Protein AF-A0A6A9SUQ7-F1 (afdb_monomer)

Mean predicted aligned error: 6.66 Å

Radius of gyration: 19.28 Å; Cα contacts (8 Å, |Δi|>4): 205; chains: 1; bounding box: 35×49×64 Å

Foldseek 3Di:
DDPPPCPPPDPPPPDCLVVLLVQLVVQLVVCLVVLPLVSNLSSLLSNLLSVLVVCCVVVVDVDSLVSLLVSLVVLLVQLVVLCVVLVQPDPVSQVCCNNGVHDVSNVSNSNSCSSNVSSVVSNVVSVVVCVVPPDD

pLDDT: mean 89.03, std 12.23, range [41.09, 98.31]

Structure (mmCIF, N/CA/C/O backbone):
data_AF-A0A6A9SUQ7-F1
#
_entry.id   AF-A0A6A9SUQ7-F1
#
loop_
_atom_site.group_PDB
_atom_site.id
_atom_site.type_symbol
_atom_site.label_atom_id
_atom_site.label_alt_id
_atom_site.label_comp_id
_atom_site.label_asym_id
_atom_site.label_entity_id
_atom_site.label_seq_id
_atom_site.pdbx_PDB_ins_code
_atom_site.Cartn_x
_atom_site.Cartn_y
_atom_site.Cartn_z
_atom_site.occupancy
_atom_site.B_iso_or_equiv
_atom_site.auth_seq_id
_atom_site.auth_comp_id
_atom_site.auth_asym_id
_atom_site.auth_atom_id
_atom_site.pdbx_PDB_model_num
ATOM 1 N N . MET A 1 1 ? -19.106 36.043 45.528 1.00 41.09 1 MET A N 1
ATOM 2 C CA . MET A 1 1 ? -19.509 34.983 44.587 1.00 41.09 1 MET A CA 1
ATOM 3 C C . MET A 1 1 ? -18.395 34.882 43.563 1.00 41.09 1 MET A C 1
ATOM 5 O O . MET A 1 1 ? -18.339 35.702 42.661 1.00 41.09 1 MET A O 1
ATOM 9 N N . ALA A 1 2 ? -17.404 34.029 43.830 1.00 47.66 2 ALA A N 1
ATOM 10 C CA . ALA A 1 2 ? -16.312 33.785 42.896 1.00 47.66 2 ALA A CA 1
ATOM 11 C C . ALA A 1 2 ? -16.784 32.664 41.975 1.00 47.66 2 ALA A C 1
ATOM 13 O O . ALA A 1 2 ? -16.817 31.504 42.378 1.00 47.66 2 ALA A O 1
ATOM 14 N N . GLU A 1 3 ? -17.249 33.045 40.793 1.00 57.12 3 GLU A N 1
ATOM 15 C CA . GLU A 1 3 ? -17.500 32.115 39.706 1.00 57.12 3 GLU A CA 1
ATOM 16 C C . GLU A 1 3 ? -16.139 31.564 39.289 1.00 57.12 3 GLU A C 1
ATOM 18 O O . GLU A 1 3 ? -15.329 32.256 38.671 1.00 57.12 3 GLU A O 1
ATOM 23 N N . GLN A 1 4 ? -15.830 30.352 39.747 1.00 57.41 4 GLN A N 1
ATOM 24 C CA . GLN A 1 4 ? -14.743 29.585 39.169 1.00 57.41 4 GLN A CA 1
ATOM 25 C C . GLN A 1 4 ? -15.203 29.270 37.753 1.00 57.41 4 GLN A C 1
ATOM 27 O O . GLN A 1 4 ? -16.080 28.434 37.552 1.00 57.41 4 GLN A O 1
ATOM 32 N N . ALA A 1 5 ? -14.672 30.018 36.790 1.00 58.09 5 ALA A N 1
ATOM 33 C CA . ALA A 1 5 ? -14.708 29.606 35.407 1.00 58.09 5 ALA A CA 1
ATOM 34 C C . ALA A 1 5 ? -14.055 28.221 35.361 1.00 58.09 5 ALA A C 1
ATOM 36 O O . ALA A 1 5 ? -12.839 28.104 35.511 1.00 58.09 5 ALA A O 1
ATOM 37 N N . ASP A 1 6 ? -14.878 27.186 35.215 1.00 57.34 6 ASP A N 1
ATOM 38 C CA . ASP A 1 6 ? -14.456 25.881 34.727 1.00 57.34 6 ASP A CA 1
ATOM 39 C C . ASP A 1 6 ? -13.978 26.095 33.285 1.00 57.34 6 ASP A C 1
ATOM 41 O O . ASP A 1 6 ? -14.706 25.929 32.306 1.00 57.34 6 ASP A O 1
ATOM 45 N N . VAL A 1 7 ? -12.767 26.637 33.155 1.00 59.19 7 VAL A N 1
ATOM 46 C CA . VAL A 1 7 ? -12.032 26.681 31.899 1.00 59.19 7 VAL A CA 1
ATOM 47 C C . VAL A 1 7 ? -11.647 25.236 31.656 1.00 59.19 7 VAL A C 1
ATOM 49 O O . VAL A 1 7 ? -10.640 24.779 32.182 1.00 59.19 7 VAL A O 1
ATOM 52 N N . GLY A 1 8 ? -12.523 24.526 30.944 1.00 58.09 8 GLY A N 1
ATOM 53 C CA . GLY A 1 8 ? -12.462 23.086 30.755 1.00 58.09 8 GLY A CA 1
ATOM 54 C C . GLY A 1 8 ? -11.034 22.571 30.612 1.00 58.09 8 GLY A C 1
ATOM 55 O O . GLY A 1 8 ? -10.345 22.879 29.640 1.00 58.09 8 GLY A O 1
ATOM 56 N N . ASP A 1 9 ? -10.636 21.734 31.568 1.00 56.19 9 ASP A N 1
ATOM 57 C CA . ASP A 1 9 ? -9.337 21.057 31.701 1.00 56.19 9 ASP A CA 1
ATOM 58 C C . ASP A 1 9 ? -8.956 20.150 30.510 1.00 56.19 9 ASP A C 1
ATOM 60 O O . ASP A 1 9 ? -8.000 19.375 30.562 1.00 56.19 9 ASP A O 1
ATOM 64 N N . ARG A 1 10 ? -9.684 20.217 29.395 1.00 61.00 10 ARG A N 1
ATOM 65 C CA . ARG A 1 10 ? -9.387 19.467 28.182 1.00 61.00 10 ARG A CA 1
ATOM 66 C C . ARG A 1 10 ? -8.587 20.355 27.241 1.00 61.00 10 ARG A C 1
ATOM 68 O O . ARG A 1 10 ? -9.123 20.922 26.291 1.00 61.00 10 ARG A O 1
ATOM 75 N N . PHE A 1 11 ? -7.279 20.437 27.480 1.00 61.00 11 PHE A N 1
ATOM 76 C CA . PHE A 1 11 ? -6.363 20.760 26.390 1.00 61.00 11 PHE A CA 1
ATOM 77 C C . PHE A 1 11 ? -6.689 19.798 25.239 1.00 61.00 11 PHE A C 1
ATOM 79 O O . PHE A 1 11 ? -6.643 18.586 25.465 1.00 61.00 11 PHE A O 1
ATOM 86 N N . PRO A 1 12 ? -7.076 20.276 24.041 1.00 64.31 12 PRO A N 1
ATOM 87 C CA . PRO A 1 12 ? -7.255 19.388 22.908 1.00 64.31 12 PRO A CA 1
ATOM 88 C C . PRO A 1 12 ? -5.911 18.707 22.661 1.00 64.31 12 PRO A C 1
ATOM 90 O O . PRO A 1 12 ? -4.942 19.339 22.239 1.00 64.31 12 PRO A O 1
ATOM 93 N N . THR A 1 13 ? -5.827 17.424 23.001 1.00 69.62 13 THR A N 1
ATOM 94 C CA . THR A 1 13 ? -4.676 16.601 22.664 1.00 69.62 13 THR A CA 1
ATOM 95 C C . THR A 1 13 ? -4.634 16.535 21.149 1.00 69.62 13 THR A C 1
ATOM 97 O O . THR A 1 13 ? -5.551 16.006 20.522 1.00 69.62 13 THR A O 1
ATOM 100 N N . ALA A 1 14 ? -3.615 17.147 20.552 1.00 81.25 14 ALA A N 1
ATOM 101 C CA . ALA A 1 14 ? -3.425 17.064 19.116 1.00 81.25 14 ALA A CA 1
ATOM 102 C C . ALA A 1 14 ? -3.211 15.593 18.747 1.00 81.25 14 ALA A C 1
ATOM 104 O O . ALA A 1 14 ? -2.323 14.942 19.305 1.00 81.25 14 ALA A O 1
ATOM 105 N N . SER A 1 15 ? -4.026 15.070 17.829 1.00 85.75 15 SER A N 1
ATOM 106 C CA . SER A 1 15 ? -3.848 13.701 17.366 1.00 85.75 15 SER A CA 1
ATOM 107 C C . SER A 1 15 ? -2.500 13.589 16.637 1.00 85.75 15 SER A C 1
ATOM 109 O O . SER A 1 15 ? -2.130 14.486 15.871 1.00 85.75 15 SER A O 1
ATOM 111 N N . PRO A 1 16 ? -1.717 12.524 16.872 1.00 90.81 16 PRO A N 1
ATOM 112 C CA . PRO A 1 16 ? -0.398 12.373 16.258 1.00 90.81 16 PRO A CA 1
ATOM 113 C C . PRO A 1 16 ? -0.483 11.953 14.781 1.00 90.81 16 PRO A C 1
ATOM 115 O O . PRO A 1 16 ? 0.463 12.136 14.016 1.00 90.81 16 PRO A O 1
ATOM 118 N N . TRP A 1 17 ? -1.617 11.398 14.349 1.00 94.56 17 TRP A N 1
ATOM 119 C CA . TRP A 1 17 ? -1.770 10.789 13.029 1.00 94.56 17 TRP A CA 1
ATOM 120 C C . TRP A 1 17 ? -1.620 11.720 11.821 1.00 94.56 17 TRP A C 1
ATOM 122 O O . TRP A 1 17 ? -1.012 11.283 10.842 1.00 94.56 17 TRP A O 1
ATOM 132 N N . PRO A 1 18 ? -2.108 12.979 11.821 1.00 94.50 18 PRO A N 1
ATOM 133 C CA . PRO A 1 18 ? -1.935 13.875 10.677 1.00 94.50 18 PRO A CA 1
ATOM 134 C C . PRO A 1 18 ? -0.461 14.105 10.316 1.00 94.50 18 PRO A C 1
ATOM 136 O O . PRO A 1 18 ? -0.127 14.235 9.137 1.00 94.50 18 PRO A O 1
ATOM 139 N N . LEU A 1 19 ? 0.438 14.081 11.309 1.00 96.19 19 LEU A N 1
ATOM 140 C CA . LEU A 1 19 ? 1.880 14.136 11.072 1.00 96.19 19 LEU A CA 1
ATOM 141 C C . LEU A 1 19 ? 2.362 12.895 10.311 1.00 96.19 19 LEU A C 1
ATOM 143 O O . LEU A 1 19 ? 3.083 13.023 9.325 1.00 96.19 19 LEU A O 1
ATOM 147 N N . PHE A 1 20 ? 1.939 11.700 10.725 1.00 97.25 20 PHE A N 1
ATOM 148 C CA . PHE A 1 20 ? 2.310 10.453 10.055 1.00 97.25 20 PHE A CA 1
ATOM 149 C C . PHE A 1 20 ? 1.715 10.327 8.648 1.00 97.25 20 PHE A C 1
ATOM 151 O O . PHE A 1 20 ? 2.376 9.784 7.767 1.00 97.25 20 PHE A O 1
ATOM 158 N N . VAL A 1 21 ? 0.532 10.894 8.393 1.00 96.88 21 VAL A N 1
ATOM 159 C CA . VAL A 1 21 ? -0.028 11.019 7.036 1.00 96.88 21 VAL A CA 1
ATOM 160 C C . VAL A 1 21 ? 0.898 11.854 6.151 1.00 96.88 21 VAL A C 1
ATOM 162 O O . VAL A 1 21 ? 1.284 11.406 5.070 1.00 96.88 21 VAL A O 1
ATOM 165 N N . ALA A 1 22 ? 1.290 13.044 6.616 1.00 97.44 22 ALA A N 1
ATOM 166 C CA . ALA A 1 22 ? 2.164 13.939 5.860 1.00 97.44 22 ALA A CA 1
ATOM 167 C C . ALA A 1 22 ? 3.552 13.321 5.621 1.00 97.44 22 ALA A C 1
ATOM 169 O O . ALA A 1 22 ? 4.064 13.339 4.498 1.00 97.44 22 ALA A O 1
ATOM 170 N N . VAL A 1 23 ? 4.147 12.729 6.661 1.00 97.88 23 VAL A N 1
ATOM 171 C CA . VAL A 1 23 ? 5.445 12.047 6.569 1.00 97.88 23 VAL A CA 1
ATOM 172 C C . VAL A 1 23 ? 5.349 10.828 5.657 1.00 97.88 23 VAL A C 1
ATOM 174 O O . VAL A 1 23 ? 6.189 10.677 4.779 1.00 97.88 23 VAL A O 1
ATOM 177 N N . GLY A 1 24 ? 4.318 9.993 5.796 1.00 97.19 24 GLY A N 1
ATOM 178 C CA . GLY A 1 24 ? 4.109 8.807 4.964 1.00 97.19 24 GLY A CA 1
ATOM 179 C C . GLY A 1 24 ? 3.991 9.155 3.484 1.00 97.19 24 GLY A C 1
ATOM 180 O O . GLY A 1 24 ? 4.675 8.557 2.653 1.00 97.19 24 GLY A O 1
ATOM 181 N N . PHE A 1 25 ? 3.215 10.189 3.150 1.00 96.38 25 PHE A N 1
ATOM 182 C CA . PHE A 1 25 ? 3.114 10.689 1.778 1.00 96.38 25 PHE A CA 1
ATOM 183 C C . PHE A 1 25 ? 4.465 11.197 1.251 1.00 96.38 25 PHE A C 1
ATOM 185 O O . PHE A 1 25 ? 4.905 10.808 0.170 1.00 96.38 25 PHE A O 1
ATOM 192 N N . THR A 1 26 ? 5.173 12.000 2.049 1.00 97.44 26 THR A N 1
ATOM 193 C CA . THR A 1 26 ? 6.481 12.561 1.669 1.00 97.44 26 THR A CA 1
ATOM 194 C C . THR A 1 26 ? 7.536 11.470 1.466 1.00 97.44 26 THR A C 1
ATOM 196 O O . THR A 1 26 ? 8.275 11.493 0.485 1.00 97.44 26 THR A O 1
ATOM 199 N N . VAL A 1 27 ? 7.595 10.485 2.366 1.00 97.44 27 VAL A N 1
ATOM 200 C CA . VAL A 1 27 ? 8.515 9.340 2.290 1.00 97.44 27 VAL A CA 1
ATOM 201 C C . VAL A 1 27 ? 8.179 8.446 1.098 1.00 97.44 27 VAL A C 1
ATOM 203 O O . VAL A 1 27 ? 9.095 7.978 0.424 1.00 97.44 27 VAL A O 1
ATOM 206 N N . THR A 1 28 ? 6.891 8.259 0.793 1.00 96.31 28 THR A N 1
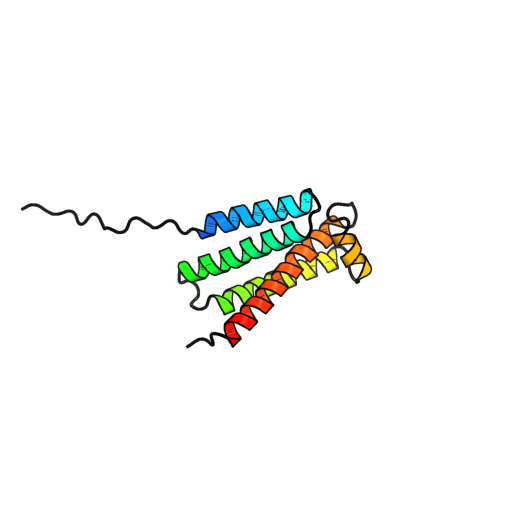ATOM 207 C CA . THR A 1 28 ? 6.450 7.512 -0.395 1.00 96.31 28 THR A CA 1
ATOM 208 C C . THR A 1 28 ? 7.022 8.128 -1.664 1.00 96.31 28 THR A C 1
ATOM 210 O O . THR A 1 28 ? 7.683 7.447 -2.450 1.00 96.31 28 THR A O 1
ATOM 213 N N . GLU A 1 29 ? 6.798 9.431 -1.843 1.00 95.31 29 GLU A N 1
ATOM 214 C CA . GLU A 1 29 ? 7.285 10.160 -3.010 1.00 95.31 29 GLU A CA 1
ATOM 215 C C . GLU A 1 29 ? 8.812 10.156 -3.062 1.00 95.31 29 GLU A C 1
ATOM 217 O O . GLU A 1 29 ? 9.380 9.832 -4.101 1.00 95.31 29 GLU A O 1
ATOM 222 N N . LEU A 1 30 ? 9.503 10.414 -1.948 1.00 94.75 30 LEU A N 1
ATOM 223 C CA . LEU A 1 30 ? 10.969 10.349 -1.898 1.00 94.75 30 LEU A CA 1
ATOM 224 C C . LEU A 1 30 ? 11.506 8.966 -2.286 1.00 94.75 30 LEU A C 1
ATOM 226 O O . LEU A 1 30 ? 12.471 8.883 -3.045 1.00 94.75 30 LEU A O 1
ATOM 230 N N . GLY A 1 31 ? 10.872 7.886 -1.826 1.00 93.12 31 GLY A N 1
ATOM 231 C CA . GLY A 1 31 ? 11.234 6.521 -2.207 1.00 93.12 31 GLY A CA 1
ATOM 232 C C . GLY A 1 31 ? 11.113 6.293 -3.713 1.00 93.12 31 GLY A C 1
ATOM 233 O O . GLY A 1 31 ? 12.019 5.739 -4.331 1.00 93.12 31 GLY A O 1
ATOM 234 N N . LEU A 1 32 ? 10.041 6.788 -4.333 1.00 90.06 32 LEU A N 1
ATOM 235 C CA . LEU A 1 32 ? 9.835 6.692 -5.780 1.00 90.06 32 LEU A CA 1
ATOM 236 C C . LEU A 1 32 ? 10.806 7.579 -6.572 1.00 90.06 32 LEU A C 1
ATOM 238 O O . LEU A 1 32 ? 11.353 7.137 -7.582 1.00 90.06 32 LEU A O 1
ATOM 242 N N . PHE A 1 33 ? 11.047 8.811 -6.118 1.00 89.50 33 PHE A N 1
ATOM 243 C CA . PHE A 1 33 ? 11.934 9.766 -6.787 1.00 89.50 33 PHE A CA 1
ATOM 244 C C . PHE A 1 33 ? 13.397 9.325 -6.754 1.00 89.50 33 PHE A C 1
ATOM 246 O O . PHE A 1 33 ? 14.070 9.396 -7.783 1.00 89.50 33 PHE A O 1
ATOM 253 N N . ILE A 1 34 ? 13.873 8.861 -5.595 1.00 90.56 34 ILE A N 1
ATOM 254 C CA . ILE A 1 34 ? 15.259 8.412 -5.379 1.00 90.56 34 ILE A CA 1
ATOM 255 C C . ILE A 1 34 ? 15.456 6.972 -5.893 1.00 90.56 34 ILE A C 1
ATOM 257 O O . ILE A 1 34 ? 16.585 6.529 -6.081 1.00 90.56 34 ILE A O 1
ATOM 261 N N . GLY A 1 35 ? 14.370 6.247 -6.183 1.00 89.69 35 GLY A N 1
ATOM 262 C CA . GLY A 1 35 ? 14.420 4.890 -6.731 1.00 89.69 35 GLY A CA 1
ATOM 263 C C . GLY A 1 35 ? 14.628 3.803 -5.675 1.00 89.69 35 GLY A C 1
ATOM 264 O O . GLY A 1 35 ? 15.110 2.723 -5.992 1.00 89.69 35 GLY A O 1
ATOM 265 N N . ILE A 1 36 ? 14.256 4.067 -4.421 1.00 93.19 36 ILE A N 1
ATOM 266 C CA . ILE A 1 36 ? 14.319 3.103 -3.320 1.00 93.19 36 ILE A CA 1
ATOM 267 C C . ILE A 1 36 ? 12.915 2.541 -3.089 1.00 93.19 36 ILE A C 1
ATOM 269 O O . ILE A 1 36 ? 12.145 3.035 -2.263 1.00 93.19 36 ILE A O 1
ATOM 273 N N . PHE A 1 37 ? 12.579 1.483 -3.828 1.00 92.19 37 PHE A N 1
ATOM 274 C CA . PH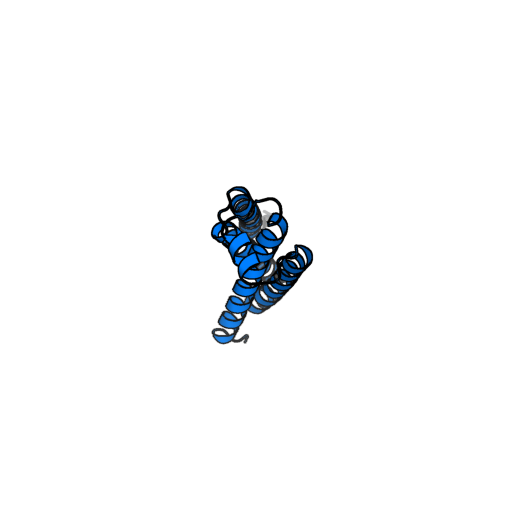E A 1 37 ? 11.244 0.879 -3.808 1.00 92.19 37 PHE A CA 1
ATOM 275 C C . PHE A 1 37 ? 10.734 0.506 -2.395 1.00 92.19 37 PHE A C 1
ATOM 277 O O . PHE A 1 37 ? 9.603 0.870 -2.066 1.00 92.19 37 PHE A O 1
ATOM 284 N N . PRO A 1 38 ? 11.532 -0.119 -1.499 1.00 95.19 38 PRO A N 1
ATOM 285 C CA . PRO A 1 38 ? 11.067 -0.435 -0.144 1.00 95.19 38 PRO A CA 1
ATOM 286 C C . PRO A 1 38 ? 10.675 0.797 0.682 1.00 95.19 38 PRO A C 1
ATOM 288 O O . PRO A 1 38 ? 9.745 0.729 1.483 1.00 95.19 38 PRO A O 1
ATOM 291 N N . VAL A 1 39 ? 11.350 1.933 0.472 1.00 96.81 39 VAL A N 1
ATOM 292 C CA . VAL A 1 39 ? 11.026 3.199 1.152 1.00 96.81 39 VAL A CA 1
ATOM 293 C C . VAL A 1 39 ? 9.676 3.726 0.672 1.00 96.81 39 VAL A C 1
ATOM 295 O O . VAL A 1 39 ? 8.882 4.189 1.488 1.00 96.81 39 VAL A O 1
ATOM 298 N N . ALA A 1 40 ? 9.375 3.579 -0.623 1.00 96.00 40 ALA A N 1
ATOM 299 C CA . ALA A 1 40 ? 8.068 3.935 -1.163 1.00 96.00 40 ALA A CA 1
ATOM 300 C C . ALA A 1 40 ? 6.946 3.116 -0.506 1.00 96.00 40 ALA A C 1
ATOM 302 O O . ALA A 1 40 ? 5.962 3.677 -0.030 1.00 96.00 40 ALA A O 1
ATOM 303 N N . VAL A 1 41 ? 7.127 1.793 -0.415 1.00 97.19 41 VAL A N 1
ATOM 304 C CA . VAL A 1 41 ? 6.169 0.890 0.247 1.00 97.19 41 VAL A CA 1
ATOM 305 C C . VAL A 1 41 ? 5.985 1.269 1.717 1.00 97.19 41 VAL A C 1
ATOM 307 O O . VAL A 1 41 ? 4.852 1.407 2.173 1.00 97.19 41 VAL A O 1
ATOM 310 N N . ALA A 1 42 ? 7.079 1.490 2.453 1.00 97.75 42 ALA A N 1
ATOM 311 C CA . ALA A 1 42 ? 7.029 1.883 3.861 1.00 97.75 42 ALA A CA 1
ATOM 312 C C . ALA A 1 42 ? 6.266 3.201 4.079 1.00 97.75 42 ALA A C 1
ATOM 314 O O . ALA A 1 42 ? 5.492 3.314 5.031 1.00 97.75 42 ALA A O 1
ATOM 315 N N . GLY A 1 43 ? 6.430 4.173 3.178 1.00 97.81 43 GLY A N 1
ATOM 316 C CA . GLY A 1 43 ? 5.669 5.420 3.203 1.00 97.81 43 GLY A CA 1
ATOM 317 C C . GLY A 1 43 ? 4.160 5.199 3.050 1.00 97.81 43 GLY A C 1
ATOM 318 O O . GLY A 1 43 ? 3.383 5.755 3.829 1.00 97.81 43 GLY A O 1
ATOM 319 N N . VAL A 1 44 ? 3.738 4.343 2.110 1.00 98.06 44 VAL A N 1
ATOM 320 C CA . VAL A 1 44 ? 2.312 4.034 1.891 1.00 98.06 44 VAL A CA 1
ATOM 321 C C . VAL A 1 44 ? 1.727 3.268 3.077 1.00 98.06 44 VAL A C 1
ATOM 323 O O . VAL A 1 44 ? 0.590 3.528 3.467 1.00 98.06 44 VAL A O 1
ATOM 326 N N . LEU A 1 45 ? 2.499 2.363 3.686 1.00 98.12 45 LEU A N 1
ATOM 327 C CA . LEU A 1 45 ? 2.094 1.661 4.908 1.00 98.12 45 LEU A CA 1
ATOM 328 C C . LEU A 1 45 ? 1.847 2.638 6.055 1.00 98.12 45 LEU A C 1
ATOM 330 O O . LEU A 1 45 ? 0.796 2.576 6.693 1.00 98.12 45 LEU A O 1
ATOM 334 N N . LEU A 1 46 ? 2.783 3.566 6.283 1.00 97.88 46 LEU A N 1
ATOM 335 C CA . LEU A 1 46 ? 2.646 4.591 7.314 1.00 97.88 46 LEU A CA 1
ATOM 336 C C . LEU A 1 46 ? 1.425 5.475 7.048 1.00 97.88 46 LEU A C 1
ATOM 338 O O . LEU A 1 46 ? 0.627 5.714 7.952 1.00 97.88 46 LEU A O 1
ATOM 342 N N . PHE A 1 47 ? 1.247 5.911 5.801 1.00 97.50 47 PHE A N 1
ATOM 343 C CA . PHE A 1 47 ? 0.086 6.681 5.372 1.00 97.50 47 PHE A CA 1
ATOM 344 C C . PHE A 1 47 ? -1.227 5.932 5.651 1.00 97.50 47 PHE A C 1
ATOM 346 O O . PHE A 1 47 ? -2.108 6.466 6.322 1.00 97.50 47 PHE A O 1
ATOM 353 N N . GLY A 1 48 ? -1.352 4.684 5.194 1.00 95.81 48 GLY A N 1
ATOM 354 C CA . GLY A 1 48 ? -2.596 3.926 5.315 1.00 95.81 48 GLY A CA 1
ATOM 355 C C . GLY A 1 48 ? -2.941 3.511 6.740 1.00 95.81 48 GLY A C 1
ATOM 356 O O . GLY A 1 48 ? -4.099 3.632 7.143 1.00 95.81 48 GLY A O 1
ATOM 357 N N . ALA A 1 49 ? -1.946 3.111 7.534 1.00 95.88 49 ALA A N 1
ATOM 358 C CA . ALA A 1 49 ? -2.141 2.847 8.958 1.00 95.88 49 ALA A CA 1
ATOM 359 C C . ALA A 1 49 ? -2.590 4.114 9.704 1.00 95.88 49 ALA A C 1
ATOM 361 O O . ALA A 1 49 ? -3.469 4.048 10.560 1.00 95.88 49 ALA A O 1
ATOM 362 N N . SER A 1 50 ? -2.053 5.279 9.327 1.00 96.81 50 SER A N 1
ATOM 363 C CA . SER A 1 50 ? -2.430 6.553 9.944 1.00 96.81 50 SER A CA 1
ATOM 364 C C . SER A 1 50 ? -3.859 6.963 9.626 1.00 96.81 50 SER A C 1
ATOM 366 O O . SER A 1 50 ? -4.558 7.441 10.511 1.00 96.81 50 SER A O 1
ATOM 368 N N . VAL A 1 51 ? -4.333 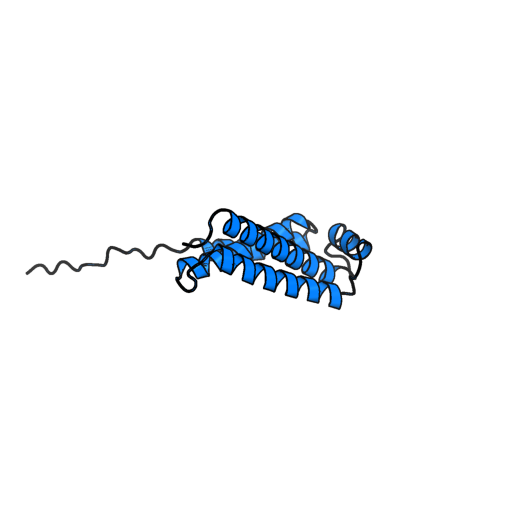6.740 8.397 1.00 95.56 51 VAL A N 1
ATOM 369 C CA . VAL A 1 51 ? -5.740 6.988 8.038 1.00 95.56 51 VAL A CA 1
ATOM 370 C C . VAL A 1 51 ? -6.675 6.100 8.860 1.00 95.56 51 VAL A C 1
ATOM 372 O O . VAL A 1 51 ? -7.656 6.597 9.410 1.00 95.56 51 VAL A O 1
ATOM 375 N N . ALA A 1 52 ? -6.359 4.810 9.005 1.00 94.62 52 ALA A N 1
ATOM 376 C CA . ALA A 1 52 ? -7.141 3.912 9.855 1.00 94.62 52 ALA A CA 1
ATOM 377 C C . ALA A 1 52 ? -7.123 4.352 11.334 1.00 94.62 52 ALA A C 1
ATOM 379 O O . ALA A 1 52 ? -8.165 4.327 11.995 1.00 94.62 52 ALA A O 1
ATOM 380 N N . GLY A 1 53 ? -5.969 4.817 11.826 1.00 93.62 53 GLY A N 1
ATOM 381 C CA . GLY A 1 53 ? -5.809 5.398 13.160 1.00 93.62 53 GLY A CA 1
ATOM 382 C C . GLY A 1 53 ? -6.675 6.640 13.375 1.00 93.62 53 GLY A C 1
ATOM 383 O O . GLY A 1 53 ? -7.420 6.688 14.348 1.00 93.62 53 GLY A O 1
ATOM 384 N N . ILE A 1 54 ? -6.674 7.586 12.425 1.00 94.81 54 ILE A N 1
ATOM 385 C CA . ILE A 1 54 ? -7.518 8.797 12.462 1.00 94.81 54 ILE A CA 1
ATOM 386 C C . ILE A 1 54 ? -8.991 8.427 12.565 1.00 94.81 54 ILE A C 1
ATOM 388 O O . ILE A 1 54 ? -9.702 8.972 13.401 1.00 94.81 54 ILE A O 1
ATOM 392 N N 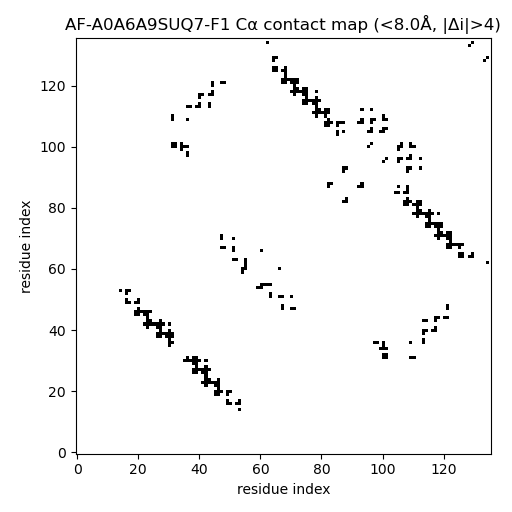. LEU A 1 55 ? -9.457 7.517 11.706 1.00 94.56 55 LEU A N 1
ATOM 393 C CA . LEU A 1 55 ? -10.866 7.130 11.681 1.00 94.56 55 LEU A CA 1
ATOM 394 C C . LEU A 1 55 ? -11.295 6.471 12.993 1.00 94.56 55 LEU A C 1
ATOM 396 O O . LEU A 1 55 ? -12.420 6.687 13.441 1.00 94.56 55 LEU A O 1
ATOM 400 N N . THR A 1 56 ? -10.404 5.683 13.595 1.00 92.94 56 THR A N 1
ATOM 401 C CA . THR A 1 56 ? -10.671 4.992 14.861 1.00 92.94 56 THR A CA 1
ATOM 402 C C . THR A 1 56 ? -10.644 5.966 16.041 1.00 92.94 56 THR A C 1
ATOM 404 O O . THR A 1 56 ? -11.540 5.931 16.874 1.00 92.94 56 THR A O 1
ATOM 407 N N . GLU A 1 57 ? -9.664 6.875 16.099 1.00 92.38 57 GLU A N 1
ATOM 408 C CA . GLU A 1 57 ? -9.562 7.893 17.158 1.00 92.38 57 GLU A CA 1
ATOM 409 C C . GLU A 1 57 ? -10.707 8.911 17.098 1.00 92.38 57 GLU A C 1
ATOM 411 O O . GLU A 1 57 ? -11.196 9.354 18.130 1.00 92.38 57 GLU A O 1
ATOM 416 N N . ALA A 1 58 ? -11.171 9.252 15.894 1.00 91.88 58 ALA A N 1
ATOM 417 C CA . ALA A 1 58 ? -12.315 10.138 15.694 1.00 91.88 58 ALA A CA 1
ATOM 418 C C . ALA A 1 58 ? -13.676 9.449 15.913 1.00 91.88 58 ALA A C 1
ATOM 420 O O . ALA A 1 58 ? -14.707 10.059 15.638 1.00 91.88 58 ALA A O 1
ATOM 421 N N . GLU A 1 59 ? -13.689 8.184 16.349 1.00 91.69 59 GLU A N 1
ATOM 422 C CA . GLU A 1 59 ? -14.894 7.376 16.585 1.00 91.69 59 GLU A CA 1
ATOM 423 C C . GLU A 1 59 ? -15.809 7.224 15.349 1.00 91.69 59 GLU A C 1
ATOM 425 O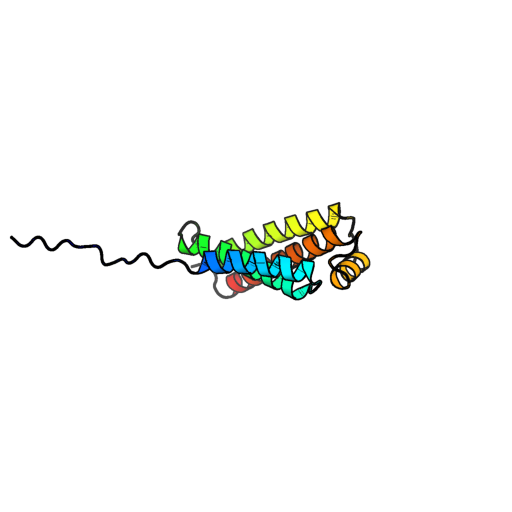 O . GLU A 1 59 ? -16.976 6.847 15.461 1.00 91.69 59 GLU A O 1
ATOM 430 N N . TYR A 1 60 ? -15.284 7.449 14.135 1.00 91.56 60 TYR A N 1
ATOM 431 C CA . TYR A 1 60 ? -16.023 7.193 12.891 1.00 91.56 60 TYR A CA 1
ATOM 432 C C . TYR A 1 60 ? -16.181 5.697 12.609 1.00 91.56 60 TYR A C 1
ATOM 434 O O . TYR A 1 60 ? -17.109 5.283 11.913 1.00 91.56 60 TYR A O 1
ATOM 442 N N . VAL A 1 61 ? -15.260 4.882 13.124 1.00 93.56 61 VAL A N 1
ATOM 443 C CA . VAL A 1 61 ? -15.260 3.423 12.994 1.00 93.56 61 VAL A CA 1
ATOM 444 C C . VAL A 1 61 ? -14.952 2.784 14.343 1.00 93.56 61 VAL A C 1
ATOM 446 O O . VAL A 1 61 ? -14.092 3.250 15.079 1.00 93.56 61 VAL A O 1
ATOM 449 N N . GLY A 1 62 ? -15.630 1.678 14.655 1.00 88.94 62 GLY A N 1
ATOM 450 C CA . GLY A 1 62 ? -15.433 0.970 15.926 1.00 88.94 62 GLY A CA 1
ATOM 451 C C . GLY A 1 62 ? -14.310 -0.072 15.922 1.00 88.94 62 GLY A C 1
ATOM 452 O O . GLY A 1 62 ? -14.028 -0.647 16.964 1.00 88.94 62 GLY A O 1
ATOM 453 N N . HIS A 1 63 ? -13.710 -0.377 14.765 1.00 89.25 63 HIS A N 1
ATOM 454 C CA . HIS A 1 63 ? -12.744 -1.473 14.621 1.00 89.25 63 HIS A CA 1
ATOM 455 C C . HIS A 1 63 ? -11.558 -1.072 13.737 1.00 89.25 63 HIS A C 1
ATOM 457 O O . HIS A 1 63 ? -11.696 -0.945 12.514 1.00 89.25 63 HIS A O 1
ATOM 463 N N . LEU A 1 64 ? -10.380 -0.935 14.357 1.0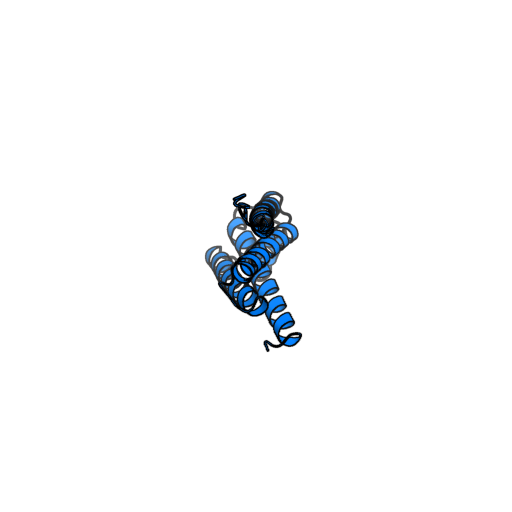0 92.31 64 LEU A N 1
ATOM 464 C CA . LEU A 1 64 ? -9.130 -0.562 13.688 1.00 92.31 64 LEU A CA 1
ATOM 465 C C . LEU A 1 64 ? -8.731 -1.582 12.616 1.00 92.31 64 LEU A C 1
ATOM 467 O O . LEU A 1 64 ? -8.531 -1.211 11.460 1.00 92.31 64 LEU A O 1
ATOM 471 N N . TRP A 1 65 ? -8.662 -2.866 12.989 1.00 93.38 65 TRP A N 1
ATOM 472 C CA . TRP A 1 65 ? -8.210 -3.949 12.110 1.00 93.38 65 TRP A CA 1
ATOM 473 C C . TRP A 1 65 ? -9.056 -4.028 10.837 1.00 93.38 65 TRP A C 1
ATOM 475 O O . TRP A 1 65 ? -8.523 -3.958 9.732 1.00 93.38 65 TRP A O 1
ATOM 485 N N . LYS A 1 66 ? -10.385 -4.031 10.976 1.00 93.06 66 LYS A N 1
ATOM 486 C CA . LYS A 1 66 ? -11.309 -4.062 9.837 1.00 93.06 66 LYS A CA 1
ATOM 487 C C . LYS A 1 66 ? -11.166 -2.836 8.931 1.00 93.06 66 LYS A C 1
ATOM 489 O O . LYS A 1 66 ? -11.150 -2.973 7.709 1.00 93.06 66 LYS A O 1
ATOM 494 N N . THR A 1 67 ? -11.026 -1.645 9.513 1.00 93.69 67 THR A N 1
ATOM 495 C CA . THR A 1 67 ? -10.843 -0.399 8.749 1.00 93.69 67 THR A CA 1
ATOM 496 C C . THR A 1 67 ? -9.533 -0.414 7.971 1.00 93.69 67 THR A C 1
ATOM 498 O O . THR A 1 67 ? -9.517 -0.103 6.780 1.00 93.69 67 THR A O 1
ATOM 501 N N . MET A 1 68 ? -8.445 -0.843 8.612 1.00 94.75 68 MET A N 1
ATOM 502 C CA . MET A 1 68 ? -7.143 -1.005 7.971 1.00 94.75 68 MET A CA 1
ATOM 503 C C . MET A 1 68 ? -7.198 -2.037 6.838 1.00 94.75 68 MET A C 1
ATOM 505 O O . MET A 1 68 ? -6.617 -1.809 5.779 1.00 94.75 68 MET A O 1
ATOM 509 N N . GLY A 1 69 ? -7.949 -3.128 7.019 1.00 96.25 69 GLY A N 1
ATOM 510 C CA . GLY A 1 69 ? -8.157 -4.151 5.995 1.00 96.25 69 GLY A CA 1
ATOM 511 C C . GLY A 1 69 ? -8.910 -3.632 4.773 1.00 96.25 69 GLY A C 1
ATOM 512 O O . GLY A 1 69 ? -8.460 -3.829 3.644 1.00 96.25 69 GLY A O 1
ATOM 513 N N . VAL A 1 70 ? -10.014 -2.907 4.981 1.00 96.00 70 VAL A N 1
ATOM 514 C CA . VAL A 1 70 ? -10.783 -2.275 3.893 1.00 96.00 70 VAL A CA 1
ATOM 515 C C . VAL A 1 70 ? -9.935 -1.239 3.160 1.00 96.00 70 VAL A C 1
ATOM 517 O O . VAL A 1 70 ? -9.888 -1.244 1.931 1.00 96.00 70 VAL A O 1
ATOM 520 N N . PHE A 1 71 ? -9.225 -0.380 3.892 1.00 96.44 71 PHE A N 1
ATOM 521 C CA . PHE A 1 71 ? -8.350 0.623 3.288 1.00 96.44 71 PHE A CA 1
ATOM 522 C C . PHE A 1 71 ? -7.211 -0.026 2.489 1.00 96.44 71 PHE A C 1
ATOM 524 O O . PHE A 1 71 ? -6.949 0.363 1.351 1.00 96.44 71 PHE A O 1
ATOM 531 N N . GLY A 1 72 ? -6.591 -1.073 3.040 1.00 97.19 72 GLY A N 1
ATOM 532 C CA . GLY A 1 72 ? -5.584 -1.881 2.357 1.00 97.19 72 GLY A CA 1
ATOM 533 C C . GLY A 1 72 ? -6.114 -2.517 1.072 1.00 97.19 72 GLY A C 1
ATOM 534 O O . GLY A 1 72 ? -5.462 -2.430 0.034 1.00 97.19 72 GLY A O 1
ATOM 535 N N . ALA A 1 73 ? -7.328 -3.070 1.093 1.00 98.00 73 ALA A N 1
ATOM 536 C CA . ALA A 1 73 ? -7.972 -3.633 -0.094 1.00 98.00 73 ALA A CA 1
ATOM 537 C C . ALA A 1 73 ? -8.236 -2.573 -1.179 1.00 98.00 73 ALA A C 1
ATOM 539 O O . ALA A 1 73 ? -8.001 -2.830 -2.360 1.00 98.00 73 ALA A O 1
ATOM 540 N N . VAL A 1 74 ? -8.667 -1.368 -0.791 1.00 98.06 74 VAL A N 1
ATOM 541 C CA . VAL A 1 74 ? -8.847 -0.240 -1.720 1.00 98.06 74 VAL A CA 1
ATOM 542 C C . VAL A 1 74 ? -7.514 0.160 -2.353 1.00 98.06 74 VAL A C 1
ATOM 544 O O . VAL A 1 74 ? -7.434 0.289 -3.574 1.00 98.06 74 VAL A O 1
ATOM 547 N N . LEU A 1 75 ? -6.448 0.297 -1.559 1.00 97.81 75 LEU A N 1
ATOM 548 C CA . LEU A 1 75 ? -5.111 0.590 -2.084 1.00 97.81 75 LEU A CA 1
ATOM 549 C C . LEU A 1 75 ? -4.593 -0.525 -2.997 1.00 97.81 75 LEU A C 1
ATOM 551 O O . LEU A 1 75 ? -4.044 -0.233 -4.056 1.00 97.81 75 LEU A O 1
ATOM 555 N N . ALA A 1 76 ? -4.811 -1.792 -2.638 1.00 98.06 76 ALA A N 1
ATOM 556 C CA . ALA A 1 76 ? -4.445 -2.936 -3.467 1.00 98.06 76 ALA A CA 1
ATOM 557 C C . ALA A 1 76 ? -5.144 -2.883 -4.833 1.00 98.06 76 ALA A C 1
ATOM 559 O O . ALA A 1 76 ? -4.496 -3.059 -5.865 1.00 98.06 76 ALA A O 1
ATOM 560 N N . ALA A 1 77 ? -6.443 -2.571 -4.852 1.00 98.19 77 ALA A N 1
ATOM 561 C CA . ALA A 1 77 ? -7.216 -2.426 -6.082 1.00 98.19 77 ALA A CA 1
ATOM 562 C C . ALA A 1 77 ? -6.733 -1.246 -6.940 1.00 98.19 77 ALA A C 1
ATOM 564 O O . ALA A 1 77 ? -6.571 -1.396 -8.151 1.00 98.19 77 ALA A O 1
ATOM 565 N N . ILE A 1 78 ? -6.453 -0.091 -6.326 1.00 97.88 78 ILE A N 1
ATOM 566 C CA . ILE A 1 78 ? -5.909 1.085 -7.024 1.00 97.88 78 ILE A CA 1
ATOM 567 C C . ILE A 1 78 ? -4.526 0.772 -7.602 1.00 97.88 78 ILE A C 1
ATOM 569 O O . ILE A 1 78 ? -4.276 1.031 -8.779 1.00 97.88 78 ILE A O 1
ATOM 573 N N . GLY A 1 79 ? -3.642 0.173 -6.805 1.00 96.62 79 GLY A N 1
ATOM 574 C CA . GLY A 1 79 ? -2.305 -0.220 -7.235 1.00 96.62 79 GLY A CA 1
ATOM 575 C C . GLY A 1 79 ? -2.341 -1.214 -8.393 1.00 96.62 79 GLY A C 1
ATOM 576 O O . GLY A 1 79 ? -1.663 -1.015 -9.400 1.00 96.62 79 GLY A O 1
ATOM 577 N N . LEU A 1 80 ? -3.207 -2.229 -8.307 1.00 95.94 80 LEU A N 1
ATOM 578 C CA . LEU A 1 80 ? -3.434 -3.186 -9.389 1.00 95.94 80 LEU A CA 1
ATOM 579 C C . LEU A 1 80 ? -3.936 -2.495 -10.660 1.00 95.94 80 LEU A C 1
ATOM 581 O O . LEU A 1 80 ? -3.408 -2.752 -11.740 1.00 95.94 80 LEU A O 1
ATOM 585 N N . ALA A 1 81 ? -4.913 -1.594 -10.543 1.00 96.69 81 ALA A N 1
ATOM 586 C CA . ALA A 1 81 ? -5.412 -0.834 -11.683 1.00 96.69 81 ALA A CA 1
ATOM 587 C C . ALA A 1 81 ? -4.283 -0.036 -12.351 1.00 96.69 81 ALA A C 1
ATOM 589 O O . ALA A 1 81 ? -4.123 -0.099 -13.567 1.00 96.69 81 ALA A O 1
ATOM 590 N N . MET A 1 82 ? -3.445 0.652 -11.572 1.00 95.12 82 MET A N 1
ATOM 591 C CA . MET A 1 82 ? -2.291 1.391 -12.095 1.00 95.12 82 MET A CA 1
ATOM 592 C C . MET A 1 82 ? -1.286 0.482 -12.814 1.00 95.12 82 MET A C 1
ATOM 594 O O . MET A 1 82 ? -0.786 0.857 -13.873 1.00 95.12 82 MET A O 1
ATOM 598 N N . VAL A 1 83 ? -1.009 -0.710 -12.278 1.00 94.38 83 VAL A N 1
ATOM 599 C CA . VAL A 1 83 ? -0.124 -1.701 -12.917 1.00 94.38 83 VAL A CA 1
ATOM 600 C C . VAL A 1 83 ? -0.697 -2.164 -14.258 1.00 94.38 83 VAL A C 1
ATOM 602 O O . VAL A 1 83 ? 0.022 -2.179 -15.258 1.00 94.38 83 VAL A O 1
ATOM 605 N N . VAL A 1 84 ? -1.996 -2.475 -14.299 1.00 93.44 84 VAL A N 1
ATOM 606 C CA . VAL A 1 84 ? -2.697 -2.899 -15.521 1.00 93.44 84 VAL A CA 1
ATOM 607 C C . VAL A 1 84 ? -2.688 -1.788 -16.573 1.00 93.44 84 VAL A C 1
ATOM 609 O O . VAL A 1 84 ? -2.291 -2.029 -17.711 1.00 93.44 84 VAL A O 1
ATOM 612 N N . TYR A 1 85 ? -3.053 -0.558 -16.202 1.00 93.12 85 TYR A N 1
ATOM 613 C CA . TYR A 1 85 ? -3.054 0.582 -17.127 1.00 93.12 85 TYR A CA 1
ATOM 614 C C . TYR A 1 85 ? -1.648 1.021 -17.549 1.00 93.12 85 TYR A C 1
ATOM 616 O O . TYR A 1 85 ? -1.478 1.568 -18.635 1.00 93.12 85 TYR A O 1
ATOM 624 N N . GLY A 1 86 ? -0.634 0.763 -16.723 1.00 88.06 86 GLY A N 1
ATOM 625 C CA . GLY A 1 86 ? 0.771 0.973 -17.065 1.00 88.06 86 GLY A CA 1
ATOM 626 C C . GLY A 1 86 ? 1.351 -0.073 -18.018 1.00 88.06 86 GLY A C 1
ATOM 627 O O . GLY A 1 86 ? 2.514 0.050 -18.383 1.00 88.06 86 GLY A O 1
ATOM 628 N N . GLY A 1 87 ? 0.580 -1.098 -18.407 1.00 86.56 87 GLY A N 1
ATOM 629 C CA . GLY A 1 87 ? 1.043 -2.197 -19.261 1.00 86.56 87 GLY A CA 1
ATOM 630 C C . GLY A 1 87 ? 1.975 -3.188 -18.554 1.00 86.56 87 GLY A C 1
ATOM 631 O O . GLY A 1 87 ? 2.566 -4.046 -19.204 1.00 86.56 87 GLY A O 1
ATOM 632 N N . GLY A 1 88 ? 2.111 -3.089 -17.228 1.00 77.12 88 GLY A N 1
ATOM 633 C CA . GLY A 1 88 ? 3.050 -3.864 -16.418 1.00 77.12 88 GLY A CA 1
ATOM 634 C C . GLY A 1 88 ? 2.502 -5.212 -15.960 1.00 77.12 88 GLY A C 1
ATOM 635 O O . GLY A 1 88 ? 2.528 -5.511 -14.771 1.00 77.12 88 GLY A O 1
ATOM 636 N N . VAL A 1 89 ? 1.964 -6.020 -16.872 1.00 80.25 89 VAL A N 1
ATOM 637 C CA . VAL A 1 89 ? 1.346 -7.311 -16.528 1.00 80.25 89 VAL A CA 1
ATOM 638 C C . VAL A 1 89 ? 2.366 -8.440 -16.689 1.00 80.25 89 VAL A C 1
ATOM 640 O O . VAL A 1 89 ? 2.645 -8.880 -17.800 1.00 80.25 89 VAL A O 1
ATOM 643 N N . GLY A 1 90 ? 2.947 -8.898 -15.576 1.00 86.62 90 GLY A N 1
ATOM 644 C CA . GLY A 1 90 ? 3.899 -10.015 -15.549 1.00 86.62 90 GLY A CA 1
ATOM 645 C C . GLY A 1 90 ? 5.007 -9.852 -14.506 1.00 86.62 90 GLY A C 1
ATOM 646 O O . GLY A 1 90 ? 5.266 -8.753 -14.019 1.00 86.62 90 GLY A O 1
ATOM 647 N N . VAL A 1 91 ? 5.679 -10.958 -14.171 1.00 87.31 91 VAL A N 1
ATOM 648 C CA . VAL A 1 91 ? 6.769 -10.970 -13.175 1.00 87.31 91 VAL A CA 1
ATOM 649 C C . VAL A 1 91 ? 7.962 -10.132 -13.645 1.00 87.31 91 VAL A C 1
ATOM 651 O O . VAL A 1 91 ? 8.528 -9.385 -12.859 1.00 87.31 91 VAL A O 1
ATOM 654 N N . GLU A 1 92 ? 8.309 -10.188 -14.931 1.00 87.94 92 GLU A N 1
ATOM 655 C CA . GLU A 1 92 ? 9.420 -9.408 -15.496 1.00 87.94 92 GLU A CA 1
ATOM 656 C C . GLU A 1 92 ? 9.168 -7.898 -15.411 1.00 87.94 92 GLU A C 1
ATOM 658 O O . GLU A 1 92 ? 10.046 -7.141 -15.001 1.00 87.94 92 GLU A O 1
ATOM 663 N N . ALA A 1 93 ? 7.945 -7.462 -15.730 1.00 86.00 93 ALA A N 1
ATOM 664 C CA . ALA A 1 93 ? 7.549 -6.062 -15.611 1.00 86.00 93 ALA A CA 1
ATOM 665 C C . ALA A 1 93 ? 7.581 -5.587 -14.149 1.00 86.00 93 ALA A C 1
ATOM 667 O O . ALA A 1 93 ? 8.030 -4.476 -13.870 1.00 86.00 93 ALA A O 1
ATOM 668 N N . ALA A 1 94 ? 7.153 -6.443 -13.214 1.00 87.56 94 ALA A N 1
ATOM 669 C CA . ALA A 1 94 ? 7.239 -6.172 -11.784 1.00 87.56 94 ALA A CA 1
ATOM 670 C C . ALA A 1 94 ? 8.695 -6.010 -11.320 1.00 87.56 94 ALA A C 1
ATOM 672 O O . ALA A 1 94 ? 9.018 -5.014 -10.675 1.00 87.56 94 ALA A O 1
ATOM 673 N N . LEU A 1 95 ? 9.583 -6.937 -11.688 1.00 90.00 95 LEU A N 1
ATOM 674 C CA . LEU A 1 95 ? 11.004 -6.867 -11.336 1.00 90.00 95 LEU A CA 1
ATOM 675 C C . LEU A 1 95 ? 11.673 -5.624 -11.933 1.00 90.00 95 LEU A C 1
ATOM 677 O O . LEU A 1 95 ? 12.335 -4.884 -11.213 1.00 90.00 95 LEU A O 1
ATOM 681 N N . GLY A 1 96 ? 11.415 -5.317 -13.207 1.00 88.75 96 GLY A N 1
ATOM 682 C CA . GLY A 1 96 ? 11.941 -4.109 -13.848 1.00 88.75 96 GLY A CA 1
ATOM 683 C C . GLY A 1 96 ? 11.441 -2.809 -13.204 1.00 88.75 96 GLY A C 1
ATOM 684 O O . GLY A 1 96 ? 12.175 -1.821 -13.137 1.00 88.75 96 GLY A O 1
ATOM 685 N N . ALA A 1 97 ? 10.208 -2.796 -12.694 1.00 88.50 97 ALA A N 1
ATOM 686 C CA . ALA A 1 97 ? 9.658 -1.655 -11.967 1.00 88.50 97 ALA A CA 1
ATOM 687 C C . ALA A 1 97 ? 10.241 -1.496 -10.551 1.00 88.50 97 ALA A C 1
ATOM 689 O O . ALA A 1 97 ? 10.252 -0.379 -10.033 1.00 88.50 97 ALA A O 1
ATOM 690 N N . ILE A 1 98 ? 10.729 -2.578 -9.938 1.00 89.69 98 ILE A N 1
ATOM 691 C CA . ILE A 1 98 ? 11.403 -2.561 -8.631 1.00 89.69 98 ILE A CA 1
ATOM 692 C C . ILE A 1 98 ? 12.875 -2.157 -8.782 1.00 89.69 98 ILE A C 1
ATOM 694 O O . ILE A 1 98 ? 13.343 -1.315 -8.019 1.00 89.69 98 ILE A O 1
ATOM 698 N N . ASP A 1 99 ? 13.580 -2.702 -9.776 1.00 90.38 99 ASP A N 1
ATOM 699 C CA . ASP A 1 99 ? 14.998 -2.398 -10.027 1.00 90.38 99 ASP A CA 1
ATOM 700 C C . ASP A 1 99 ? 15.204 -0.970 -10.545 1.00 90.38 99 ASP A C 1
ATOM 702 O O . ASP A 1 99 ? 16.214 -0.331 -10.251 1.00 90.38 99 ASP A O 1
ATOM 706 N N . ALA A 1 100 ? 14.241 -0.443 -11.310 1.00 86.06 100 ALA A N 1
ATOM 707 C CA . ALA A 1 100 ? 14.336 0.880 -11.921 1.00 86.06 100 ALA A CA 1
ATOM 708 C C . ALA A 1 100 ? 13.033 1.703 -11.766 1.00 86.06 100 ALA A C 1
ATOM 710 O O . ALA A 1 100 ? 12.352 1.985 -12.763 1.00 86.06 100 ALA A O 1
ATOM 711 N N . PRO A 1 101 ? 12.683 2.168 -10.543 1.00 79.25 101 PRO A N 1
ATOM 712 C CA . PRO A 1 101 ? 11.345 2.692 -10.226 1.00 79.25 101 PRO A CA 1
ATOM 713 C C . PRO A 1 101 ? 10.959 4.038 -10.863 1.00 79.25 101 PRO A C 1
ATOM 715 O O . PRO A 1 101 ? 9.819 4.477 -10.709 1.00 79.25 101 PRO A O 1
ATOM 718 N N . ASN A 1 102 ? 11.851 4.707 -11.600 1.00 83.56 102 ASN A N 1
ATOM 719 C CA . ASN A 1 102 ? 11.609 6.049 -12.155 1.00 83.56 102 ASN A CA 1
ATOM 720 C C . ASN A 1 102 ? 12.019 6.208 -13.638 1.00 83.56 102 ASN A C 1
ATOM 722 O O . ASN A 1 102 ? 12.110 7.318 -14.175 1.00 83.56 102 ASN A O 1
ATOM 726 N N . VAL A 1 103 ? 12.247 5.096 -14.338 1.00 85.88 103 VAL A N 1
ATOM 727 C CA . VAL A 1 103 ? 12.606 5.110 -15.765 1.00 85.88 103 VAL A CA 1
ATOM 728 C C . VAL A 1 103 ? 11.354 5.254 -16.632 1.00 85.88 103 VAL A C 1
ATOM 730 O O . VAL A 1 103 ? 10.276 4.764 -16.287 1.00 85.88 103 VAL A O 1
ATOM 733 N N . VAL A 1 104 ? 11.482 5.965 -17.757 1.00 81.00 104 VAL A N 1
ATOM 734 C CA . VAL A 1 104 ? 10.407 6.113 -18.751 1.00 81.00 104 VAL A CA 1
ATOM 735 C C . VAL A 1 104 ? 9.929 4.717 -19.174 1.00 81.00 104 VAL A C 1
ATOM 737 O O . VAL A 1 104 ? 10.740 3.886 -19.562 1.00 81.00 104 VAL A O 1
ATOM 740 N N . GLY A 1 105 ? 8.626 4.455 -19.041 1.00 81.94 105 GLY A N 1
ATOM 741 C CA . GLY A 1 105 ? 8.019 3.124 -19.205 1.00 81.94 105 GLY A CA 1
ATOM 742 C C . GLY A 1 105 ? 7.571 2.490 -17.883 1.00 81.94 105 GLY A C 1
ATOM 743 O O . GLY A 1 105 ? 6.444 2.019 -17.793 1.00 81.94 105 GLY A O 1
ATOM 744 N N . ASN A 1 106 ? 8.370 2.599 -16.815 1.00 86.31 106 ASN A N 1
ATOM 745 C CA . ASN A 1 106 ? 8.089 1.928 -15.534 1.00 86.31 106 ASN A CA 1
ATOM 746 C C . ASN A 1 106 ? 7.425 2.830 -14.488 1.00 86.31 106 ASN A C 1
ATOM 748 O O . ASN A 1 106 ? 6.893 2.330 -13.505 1.00 86.31 106 ASN A O 1
ATOM 752 N N . ARG A 1 107 ? 7.409 4.155 -14.686 1.00 88.88 107 ARG A N 1
ATOM 753 C CA . ARG A 1 107 ? 6.948 5.137 -13.679 1.00 88.88 107 ARG A CA 1
ATOM 754 C C . ARG A 1 107 ? 5.532 4.927 -13.143 1.00 88.88 107 ARG A C 1
ATOM 756 O O . ARG A 1 107 ? 5.250 5.331 -12.019 1.00 88.88 107 ARG A O 1
ATOM 763 N N . LEU A 1 108 ? 4.603 4.440 -13.964 1.00 92.00 108 LEU A N 1
ATOM 764 C CA . LEU A 1 108 ? 3.235 4.183 -13.503 1.00 92.00 108 LEU A CA 1
ATOM 765 C C . LEU A 1 108 ? 3.149 2.823 -12.804 1.00 92.00 108 LEU A C 1
ATOM 767 O O . LEU A 1 108 ? 2.526 2.715 -11.751 1.00 92.00 108 LEU A O 1
ATOM 771 N N . VAL A 1 109 ? 3.838 1.822 -13.358 1.00 93.12 109 VAL A N 1
ATOM 772 C CA . VAL A 1 109 ? 3.897 0.459 -12.823 1.00 93.12 109 VAL A CA 1
ATOM 773 C C . VAL A 1 109 ? 4.574 0.437 -11.455 1.0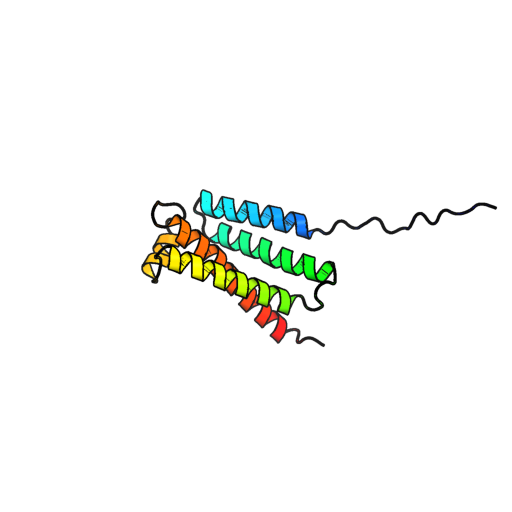0 93.12 109 VAL A C 1
ATOM 775 O O . VAL A 1 109 ? 4.029 -0.159 -10.539 1.00 93.12 109 VAL A O 1
ATOM 778 N N . SER A 1 110 ? 5.692 1.140 -11.263 1.00 93.56 110 SER A N 1
ATOM 779 C CA . SER A 1 110 ? 6.411 1.207 -9.982 1.00 93.56 110 SER A CA 1
ATOM 780 C C . SER A 1 110 ? 5.568 1.824 -8.867 1.00 93.56 110 SER A C 1
ATOM 782 O O . SER A 1 110 ? 5.514 1.288 -7.762 1.00 93.56 110 SER A O 1
ATOM 784 N N . ARG A 1 111 ? 4.843 2.908 -9.168 1.00 94.38 111 ARG A N 1
ATOM 785 C CA . ARG A 1 111 ? 3.886 3.536 -8.244 1.00 94.38 111 ARG A CA 1
ATOM 786 C C . ARG A 1 111 ? 2.732 2.603 -7.918 1.00 94.38 111 ARG A C 1
ATOM 788 O O . ARG A 1 111 ? 2.416 2.412 -6.748 1.00 94.38 111 ARG A O 1
ATOM 795 N N . GLY A 1 112 ? 2.138 1.999 -8.946 1.00 94.88 112 GLY A N 1
ATOM 796 C CA . GLY A 1 112 ? 1.063 1.028 -8.780 1.00 94.88 112 GLY A CA 1
ATOM 797 C C . GLY A 1 112 ? 1.493 -0.168 -7.934 1.00 94.88 112 GLY A C 1
ATOM 798 O O . GLY A 1 112 ? 0.752 -0.592 -7.055 1.00 94.88 112 GLY A O 1
ATOM 799 N N . LEU A 1 113 ? 2.716 -0.662 -8.131 1.00 95.19 113 LEU A N 1
ATOM 800 C CA . LEU A 1 113 ? 3.272 -1.792 -7.391 1.00 95.19 113 LEU A CA 1
ATOM 801 C C . LEU A 1 113 ? 3.584 -1.413 -5.942 1.00 95.19 113 LEU A C 1
ATOM 803 O O . LEU A 1 113 ? 3.261 -2.184 -5.047 1.00 95.19 113 LEU A O 1
ATOM 807 N N . ALA A 1 114 ? 4.124 -0.218 -5.685 1.00 96.38 114 ALA A N 1
ATOM 808 C CA . ALA A 1 114 ? 4.356 0.264 -4.322 1.00 96.38 114 ALA A CA 1
ATOM 809 C C . ALA A 1 114 ? 3.039 0.406 -3.542 1.00 96.38 114 ALA A C 1
ATOM 811 O O . ALA A 1 114 ? 2.911 -0.118 -2.434 1.00 96.38 114 ALA A O 1
ATOM 812 N N . VAL A 1 115 ? 2.039 1.056 -4.150 1.00 97.62 115 VAL A N 1
ATOM 813 C CA . VAL A 1 115 ? 0.702 1.241 -3.562 1.00 97.62 115 VAL A CA 1
ATOM 814 C C . VAL A 1 115 ? -0.007 -0.101 -3.379 1.00 97.62 115 VAL A C 1
ATOM 816 O O . VAL A 1 115 ? -0.569 -0.369 -2.318 1.00 97.62 115 VAL A O 1
ATOM 819 N N . GLY A 1 116 ? 0.059 -0.968 -4.388 1.00 97.25 116 GLY A N 1
ATOM 820 C CA . GLY A 1 116 ? -0.577 -2.279 -4.381 1.00 97.25 116 GLY A CA 1
ATOM 821 C C . GLY A 1 116 ? 0.029 -3.222 -3.345 1.00 97.25 116 GLY A C 1
ATOM 822 O O . GLY A 1 116 ? -0.702 -3.827 -2.564 1.00 97.25 116 GLY A O 1
ATOM 823 N N . ALA A 1 117 ? 1.362 -3.303 -3.289 1.00 97.12 117 ALA A N 1
ATOM 824 C CA . ALA A 1 117 ? 2.082 -4.114 -2.311 1.00 97.12 117 ALA A CA 1
ATOM 825 C C . ALA A 1 117 ? 1.788 -3.653 -0.880 1.00 97.12 117 ALA A C 1
ATOM 827 O O . ALA A 1 117 ? 1.463 -4.481 -0.032 1.00 97.12 117 ALA A O 1
ATOM 828 N N . ALA A 1 118 ? 1.826 -2.343 -0.618 1.00 98.06 118 ALA A N 1
ATOM 829 C CA . ALA A 1 118 ? 1.453 -1.797 0.683 1.00 98.06 118 ALA A CA 1
ATOM 830 C C . ALA A 1 118 ? -0.009 -2.115 1.040 1.00 98.06 118 ALA A C 1
ATOM 83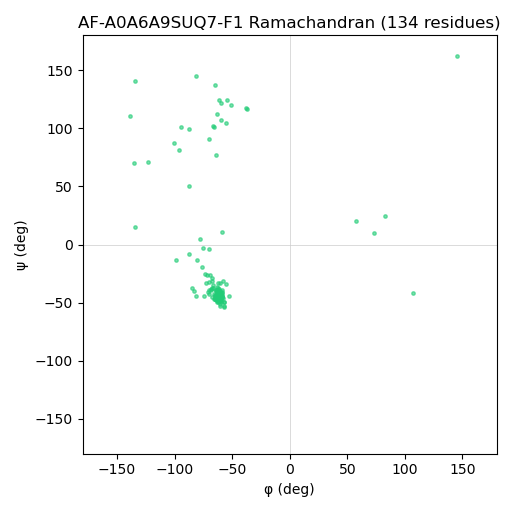2 O O . ALA A 1 118 ? -0.286 -2.531 2.162 1.00 98.06 118 ALA A O 1
ATOM 833 N N . GLY A 1 119 ? -0.934 -1.990 0.083 1.00 98.00 119 GLY A N 1
ATOM 834 C CA . GLY A 1 119 ? -2.339 -2.352 0.271 1.00 98.00 119 GLY A CA 1
ATOM 835 C C . GLY A 1 119 ? -2.533 -3.819 0.664 1.00 98.00 119 GLY A C 1
ATOM 836 O O . GLY A 1 119 ? -3.246 -4.115 1.623 1.00 98.00 119 GLY A O 1
ATOM 837 N N . ILE A 1 120 ? -1.836 -4.734 -0.015 1.00 98.25 120 ILE A N 1
ATOM 838 C CA . ILE A 1 120 ? -1.840 -6.168 0.312 1.00 98.25 120 ILE A CA 1
ATOM 839 C C . ILE A 1 120 ? -1.274 -6.402 1.715 1.00 98.25 120 ILE A C 1
ATOM 841 O O . ILE A 1 120 ? -1.883 -7.119 2.504 1.00 98.25 120 ILE A O 1
ATOM 845 N N . ILE A 1 121 ? -0.142 -5.780 2.050 1.00 98.31 121 ILE A N 1
ATOM 846 C CA . ILE A 1 121 ? 0.483 -5.913 3.373 1.00 98.31 121 ILE A CA 1
ATOM 847 C C . ILE A 1 121 ? -0.471 -5.425 4.471 1.00 98.31 121 ILE A C 1
ATOM 849 O O . ILE A 1 121 ? -0.647 -6.126 5.467 1.00 98.31 121 ILE A O 1
ATOM 853 N N . LEU A 1 122 ? -1.134 -4.276 4.291 1.00 97.81 122 LEU A N 1
ATOM 854 C CA . LEU A 1 122 ? -2.130 -3.765 5.242 1.00 97.81 122 LEU A CA 1
ATOM 855 C C . LEU A 1 122 ? -3.308 -4.727 5.400 1.00 97.81 122 LEU A C 1
ATOM 857 O O . LEU A 1 122 ? -3.703 -5.012 6.527 1.00 97.81 122 LEU A O 1
ATOM 861 N N . ALA A 1 123 ? -3.836 -5.263 4.297 1.00 97.62 123 ALA A N 1
ATOM 862 C CA . ALA A 1 123 ? -4.938 -6.221 4.329 1.00 97.62 123 ALA A CA 1
ATOM 863 C C . ALA A 1 123 ? -4.559 -7.527 5.048 1.00 97.62 123 ALA A C 1
ATOM 865 O O . ALA A 1 123 ? -5.324 -8.019 5.875 1.00 97.62 123 ALA A O 1
ATOM 866 N N . VAL A 1 124 ? -3.361 -8.061 4.791 1.00 97.69 124 VAL A N 1
ATOM 867 C CA . VAL A 1 124 ? -2.844 -9.260 5.473 1.00 97.69 124 VAL A CA 1
ATOM 868 C C . VAL A 1 124 ? -2.613 -8.985 6.957 1.00 97.69 124 VAL A C 1
ATOM 870 O O . VAL A 1 124 ? -2.971 -9.806 7.800 1.00 97.69 124 VAL A O 1
ATOM 873 N N . THR A 1 125 ? -2.056 -7.821 7.290 1.00 96.38 125 THR A N 1
ATO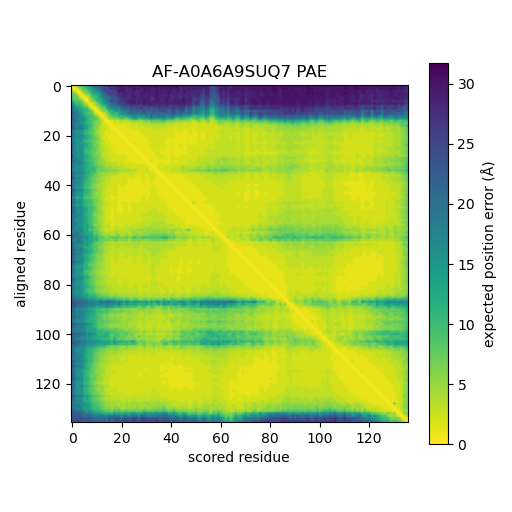M 874 C CA . THR A 1 125 ? -1.815 -7.410 8.681 1.00 96.38 125 THR A CA 1
ATOM 875 C C . THR A 1 125 ? -3.133 -7.267 9.432 1.00 96.38 125 THR A C 1
ATOM 877 O O . THR A 1 125 ? -3.267 -7.772 10.541 1.00 96.38 125 THR A O 1
ATOM 880 N N . ALA A 1 126 ? -4.129 -6.645 8.803 1.00 95.50 126 ALA A N 1
ATOM 881 C CA . ALA A 1 126 ? -5.477 -6.512 9.334 1.00 95.50 126 ALA A CA 1
ATOM 882 C C . ALA A 1 126 ? -6.139 -7.865 9.593 1.00 95.50 126 ALA A C 1
ATOM 884 O O . ALA A 1 126 ? -6.613 -8.103 10.700 1.00 95.50 126 ALA A O 1
ATOM 885 N N . ALA A 1 127 ? -6.108 -8.767 8.609 1.00 94.94 127 ALA A N 1
ATOM 886 C CA . ALA A 1 127 ? -6.651 -10.112 8.760 1.00 94.94 127 ALA A CA 1
ATOM 887 C C . ALA A 1 127 ? -5.941 -10.884 9.882 1.00 94.94 127 ALA A C 1
ATOM 889 O O . ALA A 1 127 ? -6.583 -11.569 10.669 1.00 94.94 127 ALA A O 1
ATOM 890 N N . THR A 1 128 ? -4.618 -10.734 9.995 1.00 94.38 128 THR A N 1
ATOM 891 C CA . THR A 1 128 ? -3.836 -11.351 11.076 1.00 94.38 128 THR A CA 1
ATOM 892 C C . THR A 1 128 ? -4.231 -10.784 12.439 1.00 94.38 128 THR A C 1
ATOM 894 O O . THR A 1 128 ? -4.431 -11.549 13.376 1.00 94.38 128 THR A O 1
ATOM 897 N N . GLY A 1 129 ? -4.395 -9.463 12.552 1.00 91.62 129 GLY A N 1
ATOM 898 C CA . GLY A 1 129 ? -4.856 -8.815 13.781 1.00 91.62 129 GLY A CA 1
ATOM 899 C C . GLY A 1 129 ? -6.253 -9.275 14.195 1.00 91.62 129 GLY A C 1
ATOM 900 O O . GLY A 1 129 ? -6.468 -9.609 15.352 1.00 91.62 129 GLY A O 1
ATOM 901 N N . GLU A 1 130 ? -7.172 -9.408 13.240 1.00 90.62 130 GLU A N 1
ATOM 902 C CA . GLU A 1 130 ? -8.541 -9.879 13.488 1.00 90.62 130 GLU A CA 1
ATOM 903 C C . GLU A 1 130 ? -8.597 -11.356 13.925 1.00 90.62 130 GLU A C 1
ATOM 905 O O . GLU A 1 130 ? -9.470 -11.739 14.701 1.00 90.62 130 GLU A O 1
ATOM 910 N N . LEU A 1 131 ? -7.639 -12.185 13.492 1.00 90.56 131 LEU A N 1
ATOM 911 C CA . LEU A 1 131 ? -7.498 -13.570 13.960 1.00 90.56 131 LEU A CA 1
ATOM 912 C C . LEU A 1 131 ? -6.964 -13.669 15.397 1.00 90.56 131 LEU A C 1
ATOM 914 O O . LEU A 1 131 ? -7.308 -14.613 16.109 1.00 90.56 131 LEU A O 1
ATOM 918 N N . LEU A 1 132 ? -6.105 -12.734 15.813 1.00 89.94 132 LEU A N 1
ATOM 919 C CA . LEU A 1 132 ? -5.504 -12.710 17.152 1.00 89.94 132 LEU A CA 1
ATOM 920 C C . LEU A 1 132 ? -6.414 -12.030 18.183 1.00 89.94 132 LEU A C 1
ATOM 922 O O . LEU A 1 132 ? -6.504 -12.479 19.325 1.00 89.94 132 LEU A O 1
ATOM 926 N N . GLU A 1 133 ? -7.106 -10.973 17.766 1.00 83.31 133 GLU A N 1
ATOM 927 C CA . GLU A 1 133 ? -8.034 -10.181 18.569 1.00 83.31 133 GLU A CA 1
ATOM 928 C C . GLU A 1 133 ? -9.413 -10.168 17.898 1.00 83.31 133 GLU A C 1
ATOM 930 O O . GLU A 1 133 ? -9.836 -9.142 17.352 1.00 83.31 133 GLU A O 1
ATOM 935 N N . PRO A 1 134 ? -10.138 -11.302 17.906 1.00 70.81 134 PRO A N 1
ATOM 936 C CA . PRO A 1 134 ? -11.479 -11.338 17.355 1.00 70.81 134 PRO A CA 1
ATOM 937 C C . PRO A 1 134 ? -12.355 -10.344 18.117 1.00 70.81 134 PRO A C 1
ATOM 939 O O . PRO A 1 134 ? -12.476 -10.416 19.344 1.00 70.81 134 PRO A O 1
ATOM 942 N N . ALA A 1 135 ? -12.922 -9.404 17.358 1.00 64.88 135 ALA A N 1
ATOM 943 C CA . ALA A 1 135 ? -13.864 -8.386 17.803 1.00 64.88 135 ALA A CA 1
ATOM 944 C C . ALA A 1 135 ? -14.841 -8.950 18.850 1.00 64.88 135 ALA A C 1
ATOM 946 O O . ALA A 1 135 ? -15.591 -9.883 18.551 1.00 64.88 135 ALA A O 1
ATOM 947 N N . ARG A 1 136 ? -14.805 -8.406 20.073 1.00 53.97 136 ARG A N 1
ATOM 948 C CA . ARG A 1 136 ? -15.827 -8.650 21.100 1.00 53.97 136 ARG A CA 1
ATOM 949 C C . ARG A 1 136 ? -16.956 -7.644 20.970 1.00 53.97 136 ARG A C 1
ATOM 951 O O . ARG A 1 136 ? -16.639 -6.451 20.778 1.00 53.97 136 ARG A O 1
#

Secondary structure (DSSP, 8-state):
--------S------SHHHHHHHHHHHHHHHHHHT-HHHHHHHHHHHHHHHHHHHHHTTS-S-HHHHHHHHHHHHHHHHHHHHHHTT--SHHHHHHHHHSTTSTTTHHHHHHHHHHHHHHHHHHHHHHHHHHS---

Solvent-accessible surface area (backbone atoms only — not comparable to full-atom values): 6792 Å² total; per-residue (Å²): 137,85,81,76,76,80,72,66,89,67,72,81,75,77,74,69,37,67,57,40,32,54,47,10,52,51,40,20,50,49,12,39,74,75,40,39,49,71,45,17,21,52,11,44,40,43,23,49,52,21,52,26,47,47,38,37,75,69,65,77,40,97,48,51,39,62,45,26,21,53,52,10,48,53,34,23,52,52,8,48,49,34,16,56,76,39,69,36,79,50,71,66,45,47,50,51,13,49,77,40,22,64,41,93,77,24,47,49,22,21,51,10,48,30,40,15,52,26,8,47,51,36,26,52,52,15,52,51,46,41,72,76,54,62,85,127

Sequence (136 aa):
MAEQADVGDRFPTASPWPLFVAVGFTVTELGLFIGIFPVAVAGVLLFGASVAGILTEAEYVGHLWKTMGVFGAVLAAIGLAMVVYGGGVGVEAALGAIDAPNVVGNRLVSRGLAVGAAGIILAVTAATGELLEPAR

Nearest PDB structures (foldseek):
  8e12-assembly1_B  TM=4.388E-01  e=1.838E+00  synthetic construct